Protein AF-A0AAW3DEX2-F1 (afdb_monomer)

Radius of gyration: 24.05 Å; Cα contacts (8 Å, |Δi|>4): 161; chains: 1; bounding box: 59×42×55 Å

Organism: NCBI:txid28110

Mean predicted aligned error: 9.64 Å

Structure (mmCIF, N/CA/C/O backbone):
data_AF-A0AAW3DEX2-F1
#
_entry.id   AF-A0AAW3DEX2-F1
#
loop_
_atom_site.group_PDB
_atom_site.id
_atom_site.type_symbol
_atom_site.label_atom_id
_atom_site.label_alt_id
_atom_site.label_comp_id
_atom_site.label_asym_id
_atom_site.label_entity_id
_atom_site.label_seq_id
_atom_site.pdbx_PDB_ins_code
_atom_site.Cartn_x
_atom_site.Cartn_y
_atom_site.Cartn_z
_atom_site.occupancy
_atom_site.B_iso_or_equiv
_atom_site.auth_seq_id
_atom_site.auth_comp_id
_atom_site.auth_asym_id
_atom_site.auth_atom_id
_atom_site.pdbx_PDB_model_num
ATOM 1 N N . MET A 1 1 ? 40.112 12.053 -25.785 1.00 56.41 1 MET A N 1
ATOM 2 C CA . MET A 1 1 ? 39.864 11.739 -24.355 1.00 56.41 1 MET A CA 1
ATOM 3 C C . MET A 1 1 ? 38.440 11.212 -24.198 1.00 56.41 1 MET A C 1
ATOM 5 O O . MET A 1 1 ? 37.547 11.815 -24.773 1.00 56.41 1 MET A O 1
ATOM 9 N N . SER A 1 2 ? 38.219 10.100 -23.482 1.00 78.56 2 SER A N 1
ATOM 10 C CA . SER A 1 2 ? 36.870 9.519 -23.310 1.00 78.56 2 SER A CA 1
ATOM 11 C C . SER A 1 2 ? 35.980 10.421 -22.444 1.00 78.56 2 SER A C 1
ATOM 13 O O . SER A 1 2 ? 36.430 10.894 -21.400 1.00 78.56 2 SER A O 1
ATOM 15 N N . ILE A 1 3 ? 34.725 10.642 -22.852 1.00 76.81 3 ILE A N 1
ATOM 16 C CA . ILE A 1 3 ? 33.728 11.450 -22.118 1.00 76.81 3 ILE A CA 1
ATOM 17 C C . ILE A 1 3 ? 33.498 10.899 -20.701 1.00 76.81 3 ILE A C 1
ATOM 19 O O . ILE A 1 3 ? 33.270 11.652 -19.759 1.00 76.81 3 ILE A O 1
ATOM 23 N N . GLU A 1 4 ? 33.678 9.593 -20.517 1.00 79.75 4 GLU A N 1
ATOM 24 C CA . GLU A 1 4 ? 33.614 8.931 -19.213 1.00 79.75 4 GLU A CA 1
ATOM 25 C C . GLU A 1 4 ? 34.653 9.457 -18.218 1.00 79.75 4 GLU A C 1
ATOM 27 O O . GLU A 1 4 ? 34.410 9.428 -17.016 1.00 79.75 4 GLU A O 1
ATOM 32 N N . LYS A 1 5 ? 35.795 9.979 -18.690 1.00 84.12 5 LYS A N 1
ATOM 33 C CA . LYS A 1 5 ? 36.787 10.623 -17.816 1.00 84.12 5 LYS A CA 1
ATOM 34 C C . LYS A 1 5 ? 36.282 11.965 -17.280 1.00 84.12 5 LYS A C 1
ATOM 36 O O . LYS A 1 5 ? 36.578 12.294 -16.139 1.00 84.12 5 LYS A O 1
ATOM 41 N N . PHE A 1 6 ? 35.492 12.701 -18.063 1.00 83.88 6 PHE A N 1
ATOM 42 C CA . PHE A 1 6 ? 34.910 13.981 -17.645 1.00 83.88 6 PHE A CA 1
ATOM 43 C C . PHE A 1 6 ? 33.775 13.801 -16.633 1.00 83.88 6 PHE A C 1
ATOM 45 O O . PHE A 1 6 ? 33.621 14.617 -15.735 1.00 83.88 6 PHE A O 1
ATOM 52 N N . LEU A 1 7 ? 33.015 12.707 -16.715 1.00 89.44 7 LEU A N 1
ATOM 53 C CA . LEU A 1 7 ? 31.931 12.425 -15.765 1.00 89.44 7 LEU A CA 1
ATOM 54 C C . LEU A 1 7 ? 32.418 11.978 -14.373 1.00 89.44 7 LEU A C 1
ATOM 56 O O . LEU A 1 7 ? 31.597 11.813 -13.477 1.00 89.44 7 LEU A O 1
ATOM 60 N N . LYS A 1 8 ? 33.731 11.792 -14.174 1.00 90.81 8 LYS A N 1
ATOM 61 C CA . LYS A 1 8 ? 34.333 11.466 -12.868 1.00 90.81 8 LYS A CA 1
ATOM 62 C C . LYS A 1 8 ? 34.590 12.686 -11.987 1.00 90.81 8 LYS A C 1
ATOM 64 O O . LYS A 1 8 ? 34.980 12.509 -10.837 1.00 90.81 8 LYS A O 1
ATOM 69 N N . THR A 1 9 ? 34.389 13.898 -12.499 1.00 92.31 9 THR A N 1
ATOM 70 C CA . THR A 1 9 ? 34.523 15.130 -11.717 1.00 92.31 9 THR A CA 1
ATOM 71 C C . THR A 1 9 ? 33.227 15.941 -11.744 1.00 92.31 9 THR A C 1
ATOM 73 O O . THR A 1 9 ? 32.506 15.915 -12.747 1.00 92.31 9 THR A O 1
ATOM 76 N N . PRO A 1 10 ? 32.920 16.691 -10.669 1.00 89.44 10 PRO A N 1
ATOM 77 C CA . PRO A 1 10 ? 31.728 17.536 -10.608 1.00 89.44 10 PRO A CA 1
ATOM 78 C C . PRO A 1 10 ? 31.723 18.604 -11.712 1.00 89.44 10 PRO A C 1
ATOM 80 O O . PRO A 1 10 ? 30.725 18.774 -12.413 1.00 89.44 10 PRO A O 1
ATOM 83 N N . GLU A 1 11 ? 32.860 19.265 -11.939 1.00 90.88 11 GLU A N 1
ATOM 84 C CA . GLU A 1 11 ? 33.011 20.272 -12.996 1.00 90.88 11 GLU A CA 1
ATOM 85 C C . GLU A 1 11 ? 32.872 19.681 -14.401 1.00 90.88 11 GLU A C 1
ATOM 87 O O . GLU A 1 11 ? 32.256 20.284 -15.281 1.00 90.88 11 GLU A O 1
ATOM 92 N N . GLY A 1 12 ? 33.431 18.490 -14.628 1.00 91.19 12 GLY A N 1
ATOM 93 C CA . GLY A 1 12 ? 33.327 17.817 -15.915 1.00 91.19 12 GLY A CA 1
ATOM 94 C C . GLY A 1 12 ? 31.890 17.389 -16.215 1.00 91.19 12 GLY A C 1
ATOM 95 O O . GLY A 1 12 ? 31.421 17.580 -17.336 1.00 91.19 12 GLY A O 1
ATOM 96 N N . ALA A 1 13 ? 31.151 16.908 -15.211 1.00 90.75 13 ALA A N 1
ATOM 97 C CA . ALA A 1 13 ? 29.732 16.588 -15.349 1.00 90.75 13 ALA A CA 1
ATOM 98 C C . ALA A 1 13 ? 28.872 17.825 -15.682 1.00 90.75 13 ALA A C 1
ATOM 100 O O . ALA A 1 13 ? 27.987 17.732 -16.537 1.00 90.75 13 ALA A O 1
ATOM 101 N N . LEU A 1 14 ? 29.151 18.987 -15.076 1.00 91.12 14 LEU A N 1
ATOM 102 C CA . LEU A 1 14 ? 28.462 20.249 -15.389 1.00 91.12 14 LEU A CA 1
ATOM 103 C C . LEU A 1 14 ? 28.747 20.726 -16.818 1.00 91.12 14 LEU A C 1
ATOM 105 O O . LEU A 1 14 ? 27.810 21.029 -17.553 1.00 91.12 14 LEU A O 1
ATOM 109 N N . LYS A 1 15 ? 30.014 20.700 -17.248 1.00 92.31 15 LYS A N 1
ATOM 110 C CA . LYS A 1 15 ? 30.411 21.087 -18.614 1.00 92.31 15 LYS A CA 1
ATOM 111 C C . LYS A 1 15 ? 29.781 20.190 -19.679 1.00 92.31 15 LYS A C 1
ATOM 113 O O . LYS A 1 15 ? 29.322 20.664 -20.717 1.00 92.31 15 LYS A O 1
ATOM 118 N N . VAL A 1 16 ? 29.726 18.879 -19.430 1.00 92.06 16 VAL A N 1
ATOM 119 C CA . VAL A 1 16 ? 29.048 17.941 -20.339 1.00 92.06 16 VAL A CA 1
ATOM 120 C C . VAL A 1 16 ? 27.545 18.229 -20.379 1.00 92.06 16 VAL A C 1
ATOM 122 O O . VAL A 1 16 ? 26.948 18.182 -21.454 1.00 92.06 16 VAL A O 1
ATOM 125 N N . ARG A 1 17 ? 26.930 18.575 -19.242 1.00 93.19 17 ARG A N 1
ATOM 126 C CA . ARG A 1 17 ? 25.505 18.913 -19.183 1.00 93.19 17 ARG A CA 1
ATOM 127 C C . ARG A 1 17 ? 25.168 20.184 -19.959 1.00 93.19 17 ARG A C 1
ATOM 129 O O . ARG A 1 17 ? 24.231 20.156 -20.749 1.00 93.19 17 ARG A O 1
ATOM 136 N N . GLU A 1 18 ? 25.943 21.242 -19.773 1.00 91.12 18 GLU A N 1
ATOM 137 C CA . GLU A 1 18 ? 25.804 22.501 -20.509 1.00 91.12 18 GLU A CA 1
ATOM 138 C C . GLU A 1 18 ? 25.917 22.274 -22.023 1.00 91.12 18 GLU A C 1
ATOM 140 O O . GLU A 1 18 ? 25.069 22.716 -22.798 1.00 91.12 18 GLU A O 1
ATOM 145 N N . LYS A 1 19 ? 26.900 21.471 -22.449 1.00 91.25 19 LYS A N 1
ATOM 146 C CA . LYS A 1 19 ? 27.055 21.090 -23.857 1.00 91.25 19 LYS A CA 1
ATOM 147 C C . LYS A 1 19 ? 25.832 20.347 -24.402 1.00 91.25 19 LYS A C 1
ATOM 149 O O . LYS A 1 19 ? 25.415 20.621 -25.522 1.00 91.25 19 LYS A O 1
ATOM 154 N N . LEU A 1 20 ? 25.258 19.417 -23.635 1.00 90.06 20 LEU A N 1
ATOM 155 C CA . LEU A 1 20 ? 24.044 18.687 -24.024 1.00 90.06 20 LEU A CA 1
ATOM 156 C C . LEU A 1 20 ? 22.815 19.600 -24.120 1.00 90.06 20 LEU A C 1
ATOM 158 O O . LEU A 1 20 ? 21.934 19.355 -24.946 1.00 90.06 20 LEU A O 1
ATOM 162 N N . ASP A 1 21 ? 22.734 20.624 -23.274 1.00 89.00 21 ASP A N 1
ATOM 163 C CA . ASP A 1 21 ? 21.625 21.578 -23.281 1.00 89.00 21 ASP A CA 1
ATOM 164 C C . ASP A 1 21 ? 21.691 22.504 -24.503 1.00 89.00 21 ASP A C 1
ATOM 166 O O . ASP A 1 21 ? 20.658 22.737 -25.136 1.00 89.00 21 ASP A O 1
ATOM 170 N N . ASN A 1 22 ? 22.902 22.866 -24.933 1.00 91.94 22 ASN A N 1
ATOM 171 C CA . ASN A 1 22 ? 23.162 23.700 -26.111 1.00 91.94 22 ASN A CA 1
ATOM 172 C C . ASN A 1 22 ? 23.179 22.937 -27.457 1.00 91.94 22 ASN A C 1
ATOM 174 O O . ASN A 1 22 ? 23.410 23.545 -28.498 1.00 91.94 22 ASN A O 1
ATOM 178 N N . MET A 1 23 ? 22.937 21.619 -27.476 1.00 91.06 23 MET A N 1
ATOM 179 C CA . MET A 1 23 ? 22.859 20.837 -28.723 1.00 91.06 23 MET A CA 1
ATOM 180 C C . MET A 1 23 ? 21.582 21.115 -29.534 1.00 91.06 23 MET A C 1
ATOM 182 O O . MET A 1 23 ? 20.521 21.412 -28.970 1.00 91.06 23 MET A O 1
ATOM 186 N N . SER A 1 24 ? 21.682 20.934 -30.856 1.00 92.38 24 SER A N 1
ATOM 187 C CA . SER A 1 24 ? 20.561 21.020 -31.799 1.00 92.38 24 SER A CA 1
ATOM 188 C C . SER A 1 24 ? 19.491 19.950 -31.522 1.00 92.38 24 SER A C 1
ATOM 190 O O . SER A 1 24 ? 19.752 18.933 -30.872 1.00 92.38 24 SER A O 1
ATOM 192 N N . ALA A 1 25 ? 18.267 20.161 -32.016 1.00 87.62 25 ALA A N 1
ATOM 193 C CA . ALA A 1 25 ? 17.186 19.179 -31.883 1.00 87.62 25 ALA A CA 1
ATOM 194 C C . ALA A 1 25 ? 17.509 17.855 -32.603 1.00 87.62 25 ALA A C 1
ATOM 196 O O . ALA A 1 25 ? 17.210 16.779 -32.088 1.00 87.62 25 ALA A O 1
ATOM 197 N N . GLU A 1 26 ? 18.184 17.937 -33.750 1.00 86.94 26 GLU A N 1
ATOM 198 C CA . GLU A 1 26 ? 18.620 16.790 -34.552 1.00 86.94 26 GLU A CA 1
ATOM 199 C C . GLU A 1 26 ? 19.652 15.937 -33.805 1.00 86.94 26 GLU A C 1
ATOM 201 O O . GLU A 1 26 ? 19.581 14.709 -33.809 1.00 86.94 26 GLU A O 1
ATOM 206 N N . ASP A 1 27 ? 20.584 16.574 -33.094 1.00 87.00 27 ASP A N 1
ATOM 207 C CA . ASP A 1 27 ? 21.568 15.871 -32.270 1.00 87.00 27 ASP A CA 1
ATOM 208 C C . ASP A 1 27 ? 20.941 15.246 -31.025 1.00 87.00 27 ASP A C 1
ATOM 210 O O . ASP A 1 27 ? 21.336 14.153 -30.614 1.00 87.00 27 ASP A O 1
ATOM 214 N N . LYS A 1 28 ? 19.929 15.906 -30.452 1.00 88.06 28 LYS A N 1
ATOM 215 C CA . LYS A 1 28 ? 19.162 15.399 -29.307 1.00 88.06 28 LYS A CA 1
ATOM 216 C C . LYS A 1 28 ? 18.308 14.175 -29.656 1.00 88.06 28 LYS A C 1
ATOM 218 O O . LYS A 1 28 ? 18.059 13.354 -28.778 1.00 88.06 28 LYS A O 1
ATOM 2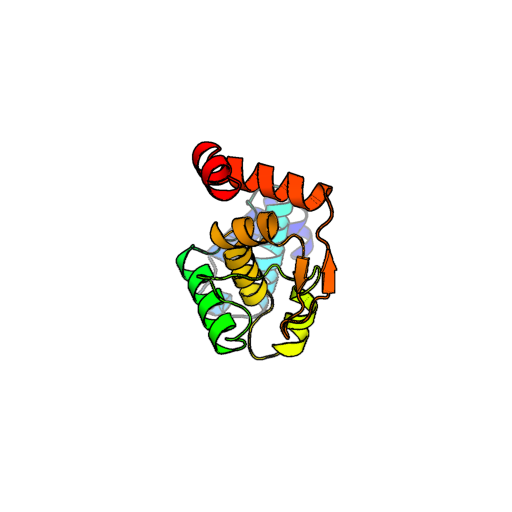23 N N . ALA A 1 29 ? 17.896 14.024 -30.916 1.00 87.25 29 ALA A N 1
ATOM 224 C CA . ALA A 1 29 ? 17.133 12.868 -31.390 1.00 87.25 29 ALA A CA 1
ATOM 225 C C . ALA A 1 29 ? 17.991 11.600 -31.590 1.00 87.25 29 ALA A C 1
ATOM 227 O O . ALA A 1 29 ? 17.452 10.502 -31.725 1.00 87.25 29 ALA A O 1
ATOM 228 N N . LYS A 1 30 ? 19.327 11.718 -31.602 1.00 89.50 30 LYS A N 1
ATOM 229 C CA . LYS A 1 30 ? 20.227 10.572 -31.798 1.00 89.50 30 LYS A CA 1
ATOM 230 C C . LYS A 1 30 ? 20.252 9.680 -30.543 1.00 89.50 30 LYS A C 1
ATOM 232 O O . LYS A 1 30 ? 20.422 10.201 -29.441 1.00 89.50 30 LYS A O 1
ATOM 237 N N . PRO A 1 31 ? 20.257 8.336 -30.666 1.00 83.00 31 PRO A N 1
ATOM 238 C CA . PRO A 1 31 ? 20.370 7.423 -29.514 1.00 83.00 31 PRO A CA 1
ATOM 239 C C . PRO A 1 31 ? 21.613 7.671 -28.639 1.00 83.00 31 PRO A C 1
ATOM 241 O O . PRO A 1 31 ? 21.612 7.451 -27.427 1.00 83.00 31 PRO A O 1
ATOM 244 N N . SER A 1 32 ? 22.686 8.188 -29.250 1.00 86.19 32 SER A N 1
ATOM 245 C CA . SER A 1 32 ? 23.908 8.582 -28.543 1.00 86.19 32 SER A CA 1
ATOM 246 C C . SER A 1 32 ? 23.677 9.709 -27.525 1.00 86.19 32 SER A C 1
ATOM 248 O O . SER A 1 32 ? 24.372 9.748 -26.507 1.00 86.19 32 SER A O 1
ATOM 250 N N . TYR A 1 33 ? 22.725 10.616 -27.774 1.00 90.00 33 TYR A N 1
ATOM 251 C CA . TYR A 1 33 ? 22.370 11.689 -26.846 1.00 90.00 33 TYR A CA 1
ATOM 252 C C . TYR A 1 33 ? 21.700 11.135 -25.590 1.00 90.00 33 TYR A C 1
ATOM 254 O O . TYR A 1 33 ? 22.065 11.522 -24.482 1.00 90.00 33 TYR A O 1
ATOM 262 N N . GLU A 1 34 ? 20.766 10.193 -25.737 1.00 87.19 34 GLU A N 1
ATOM 263 C CA . GLU A 1 34 ? 20.021 9.628 -24.609 1.00 87.19 34 GLU A CA 1
ATOM 264 C C . GLU A 1 34 ? 20.941 8.896 -23.625 1.00 87.19 34 GLU A C 1
ATOM 266 O O . GLU A 1 34 ? 20.887 9.136 -22.411 1.00 87.19 34 GLU A O 1
ATOM 271 N N . LYS A 1 35 ? 21.860 8.073 -24.148 1.00 89.94 35 LYS A N 1
ATOM 272 C CA . LYS A 1 35 ? 22.873 7.387 -23.335 1.00 89.94 35 LYS A CA 1
ATOM 273 C C . LYS A 1 35 ? 23.751 8.391 -22.584 1.00 89.94 35 LYS A C 1
ATOM 275 O O . LYS A 1 35 ? 23.920 8.276 -21.368 1.00 89.94 35 LYS A O 1
ATOM 280 N N . LEU A 1 36 ? 24.264 9.404 -23.284 1.00 90.12 36 LEU A N 1
ATOM 281 C CA . LEU A 1 36 ? 25.153 10.410 -22.702 1.00 90.12 36 LEU A CA 1
ATOM 282 C C . LEU A 1 36 ? 24.437 11.303 -21.672 1.00 90.12 36 LEU A C 1
ATOM 284 O O . LEU A 1 36 ? 24.972 11.564 -20.593 1.00 90.12 36 LEU A O 1
ATOM 288 N N . SER A 1 37 ? 23.201 11.711 -21.954 1.00 90.94 37 SER A N 1
ATOM 289 C CA . SER A 1 37 ? 22.337 12.463 -21.037 1.00 90.94 37 SER A CA 1
ATOM 290 C C . SER A 1 37 ? 22.051 11.672 -19.762 1.00 90.94 37 SER A C 1
ATOM 292 O O . SER A 1 37 ? 22.173 12.207 -18.659 1.00 90.94 37 SER A O 1
ATOM 294 N N . THR A 1 38 ? 21.750 10.378 -19.885 1.00 90.56 38 THR A N 1
ATOM 295 C CA . THR A 1 38 ? 21.492 9.498 -18.738 1.00 90.56 38 THR A CA 1
ATOM 296 C C . THR A 1 38 ? 22.726 9.339 -17.849 1.00 90.56 38 THR A C 1
ATOM 298 O O . THR A 1 38 ? 22.630 9.514 -16.632 1.00 90.56 38 THR A O 1
ATOM 301 N N . MET A 1 39 ? 23.897 9.082 -18.443 1.00 91.94 39 MET A N 1
ATOM 302 C CA . MET A 1 39 ? 25.169 8.979 -17.711 1.00 91.94 39 MET A CA 1
ATOM 303 C C . MET A 1 39 ? 25.537 10.289 -17.004 1.00 91.94 39 MET A C 1
ATOM 305 O O . MET A 1 39 ? 25.937 10.271 -15.841 1.00 91.94 39 MET A O 1
ATOM 309 N N . THR A 1 40 ? 25.335 11.426 -17.672 1.00 91.44 40 THR A N 1
ATOM 310 C CA . THR A 1 40 ? 25.599 12.756 -17.104 1.00 91.44 40 THR A CA 1
ATOM 311 C C . THR A 1 40 ? 24.655 13.065 -15.941 1.00 91.44 40 THR A C 1
ATOM 313 O O . THR A 1 40 ? 25.092 13.520 -14.888 1.00 91.44 40 THR A O 1
ATOM 316 N N . ASN A 1 41 ? 23.362 12.756 -16.078 1.00 90.44 41 ASN A N 1
ATOM 317 C CA . ASN A 1 41 ? 22.384 12.943 -15.004 1.00 90.44 41 ASN A CA 1
ATOM 318 C C . ASN A 1 41 ? 22.692 12.083 -13.782 1.00 90.44 41 ASN A C 1
ATOM 320 O O . ASN A 1 41 ? 22.517 12.552 -12.660 1.00 90.44 41 ASN A O 1
ATOM 324 N N . LYS A 1 42 ? 23.160 10.849 -13.997 1.00 91.62 42 LYS A N 1
ATOM 325 C CA . LYS A 1 42 ? 23.616 9.971 -12.920 1.00 91.62 42 LYS A CA 1
ATOM 326 C C . LYS A 1 42 ? 24.812 10.585 -12.184 1.00 91.62 42 LYS A C 1
ATOM 328 O O . LYS A 1 42 ? 24.724 10.759 -10.976 1.00 91.62 42 LYS A O 1
ATOM 333 N N . ALA A 1 43 ? 25.852 11.006 -12.906 1.00 92.25 43 ALA A N 1
ATOM 334 C CA . ALA A 1 43 ? 27.032 11.637 -12.310 1.00 92.25 43 ALA A CA 1
ATOM 335 C C . ALA A 1 43 ? 26.678 12.902 -11.505 1.00 92.25 43 ALA A C 1
ATOM 337 O O . ALA A 1 43 ? 27.116 13.062 -10.371 1.00 92.25 43 ALA A O 1
ATOM 338 N N . LEU A 1 44 ? 25.817 13.776 -12.039 1.00 90.69 44 LEU A N 1
ATOM 339 C CA . LEU A 1 44 ? 25.361 14.975 -11.323 1.00 90.69 44 LEU A CA 1
ATOM 340 C C . LEU A 1 44 ? 24.580 14.650 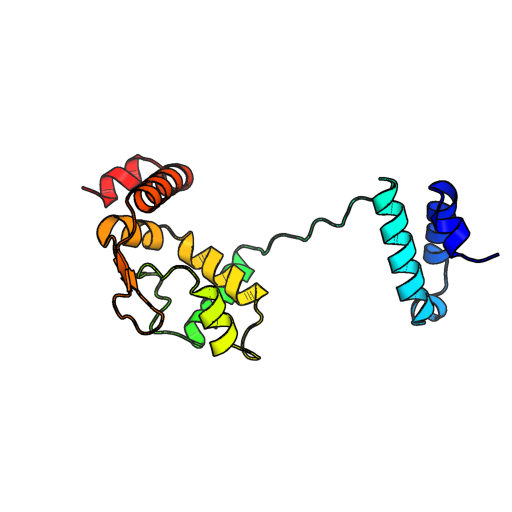-10.041 1.00 90.69 44 LEU A C 1
ATOM 342 O O . LEU A 1 44 ? 24.671 15.394 -9.067 1.00 90.69 44 LEU A O 1
ATOM 346 N N . ILE A 1 45 ? 23.805 13.562 -10.039 1.00 90.75 45 ILE A N 1
ATOM 347 C CA . ILE A 1 45 ? 23.113 13.077 -8.840 1.00 90.75 45 ILE A CA 1
ATOM 348 C C . ILE A 1 45 ? 24.116 12.547 -7.814 1.00 90.75 45 ILE A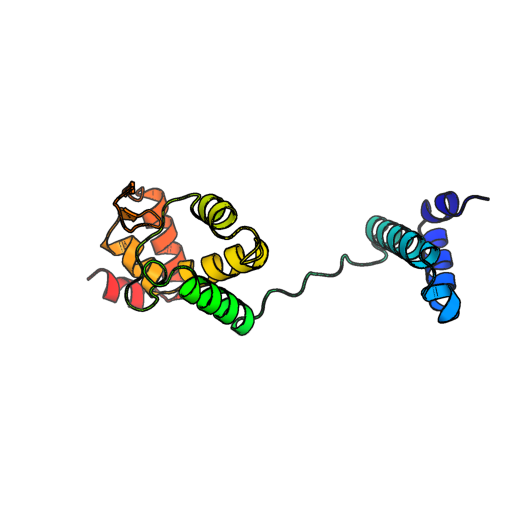 C 1
ATOM 350 O O . ILE A 1 45 ? 23.983 12.859 -6.633 1.00 90.75 45 ILE A O 1
ATOM 354 N N . ASP A 1 46 ? 25.110 11.779 -8.261 1.00 91.50 46 ASP A N 1
ATOM 355 C CA . ASP A 1 46 ? 26.137 11.194 -7.396 1.00 91.50 46 ASP A CA 1
ATOM 356 C C . ASP A 1 46 ? 27.003 12.288 -6.737 1.00 91.50 46 ASP A C 1
ATOM 358 O O . ASP A 1 46 ? 27.350 12.171 -5.565 1.00 91.50 46 ASP A O 1
ATOM 362 N N . PHE A 1 47 ? 27.256 13.402 -7.436 1.00 91.69 47 PHE A N 1
ATOM 363 C CA . PHE A 1 47 ? 27.926 14.588 -6.881 1.00 91.69 47 PHE A CA 1
ATOM 364 C C . PHE A 1 47 ? 27.012 15.524 -6.071 1.00 91.69 47 PHE A C 1
ATOM 366 O O . PHE A 1 47 ? 27.469 16.565 -5.607 1.00 91.69 47 PHE A O 1
ATOM 373 N N . GLY A 1 48 ? 25.715 15.226 -5.932 1.00 87.06 48 GLY A N 1
ATOM 374 C CA . GLY A 1 48 ? 24.764 16.102 -5.233 1.00 87.06 48 GLY A CA 1
ATOM 375 C C . GLY A 1 48 ? 24.446 17.419 -5.958 1.00 87.06 48 GLY A C 1
ATOM 376 O O . GLY A 1 48 ? 23.715 18.251 -5.429 1.00 87.06 48 GLY A O 1
ATOM 377 N N . LEU A 1 49 ? 24.932 17.594 -7.189 1.00 87.31 49 LEU A N 1
ATOM 378 C CA . LEU A 1 49 ? 24.701 18.769 -8.039 1.00 87.31 49 LEU A CA 1
ATOM 379 C C . LEU A 1 49 ? 23.311 18.763 -8.687 1.00 87.31 49 LEU A C 1
ATOM 381 O O . LEU A 1 49 ? 22.843 19.777 -9.204 1.00 87.31 49 LEU A O 1
ATOM 385 N N . ARG A 1 50 ? 22.633 17.611 -8.680 1.00 83.00 50 ARG A N 1
ATOM 386 C CA . ARG A 1 50 ? 21.254 17.470 -9.142 1.00 83.00 50 ARG A CA 1
ATOM 387 C C . ARG A 1 50 ? 20.479 16.546 -8.217 1.00 83.00 50 ARG A C 1
ATOM 389 O O . ARG A 1 50 ? 20.921 15.454 -7.886 1.00 83.00 50 ARG A O 1
ATOM 396 N N . SER A 1 51 ? 19.270 16.944 -7.839 1.00 75.81 51 SER A N 1
ATOM 397 C CA . SER A 1 51 ? 18.390 16.055 -7.081 1.00 75.81 51 SER A CA 1
ATOM 398 C C . SER A 1 51 ? 17.871 14.921 -7.969 1.00 75.81 51 SER A C 1
ATOM 400 O O . SER A 1 51 ? 17.513 15.139 -9.134 1.00 75.81 51 SER A O 1
ATOM 402 N N . LYS A 1 52 ? 17.757 13.708 -7.409 1.00 72.50 52 LYS A N 1
ATOM 403 C CA . LYS A 1 52 ? 16.953 12.644 -8.026 1.00 72.50 52 LYS A CA 1
ATOM 404 C C . LYS A 1 52 ? 15.552 13.209 -8.249 1.00 72.50 52 LYS A C 1
ATOM 406 O O . LYS A 1 52 ? 14.932 13.685 -7.299 1.00 72.50 52 LYS A O 1
ATOM 411 N N . ARG A 1 53 ? 15.035 13.156 -9.484 1.00 68.88 53 ARG A N 1
ATOM 412 C CA . ARG A 1 53 ? 13.637 13.532 -9.751 1.00 68.88 53 ARG A CA 1
ATOM 413 C C . ARG A 1 53 ? 12.751 12.735 -8.796 1.00 68.88 53 ARG A C 1
ATOM 415 O O . ARG A 1 53 ? 12.660 11.512 -8.915 1.00 68.88 53 ARG A O 1
ATOM 422 N N . LYS A 1 54 ? 12.116 13.417 -7.840 1.00 61.97 54 LYS A N 1
ATOM 423 C CA . LYS A 1 54 ? 11.115 12.793 -6.976 1.00 61.97 54 LYS A CA 1
ATOM 424 C C . LYS A 1 54 ? 10.008 12.296 -7.898 1.00 61.97 54 LYS A C 1
ATOM 426 O O . LYS A 1 54 ? 9.429 13.084 -8.645 1.00 61.97 54 LYS A O 1
ATOM 431 N N . ARG A 1 55 ? 9.750 10.985 -7.905 1.00 66.00 55 ARG A N 1
ATOM 432 C CA . ARG A 1 55 ? 8.611 10.448 -8.657 1.00 66.00 55 ARG A CA 1
ATOM 433 C C . ARG A 1 55 ? 7.358 11.109 -8.098 1.00 66.00 55 ARG A C 1
ATOM 435 O O . ARG A 1 55 ? 7.139 11.063 -6.887 1.00 66.00 55 ARG A O 1
ATOM 442 N N . LYS A 1 56 ? 6.572 11.754 -8.964 1.00 75.00 56 LYS A N 1
ATOM 443 C CA . LYS A 1 56 ? 5.302 12.351 -8.551 1.00 75.00 56 LYS A CA 1
ATOM 444 C C . LYS A 1 56 ? 4.448 11.227 -7.951 1.00 75.00 56 LYS A C 1
ATOM 446 O O . LYS A 1 56 ? 4.305 10.190 -8.607 1.00 75.00 56 LYS A O 1
ATOM 451 N N . PRO A 1 57 ? 3.931 11.379 -6.720 1.00 73.00 57 PRO A N 1
ATOM 452 C CA . PRO A 1 57 ? 3.037 10.379 -6.161 1.00 73.00 57 PRO A CA 1
ATOM 453 C C . PRO A 1 57 ? 1.817 10.232 -7.075 1.00 73.00 57 PRO A C 1
ATOM 455 O O . PRO A 1 57 ? 1.387 11.201 -7.707 1.00 73.00 57 PRO A O 1
ATOM 458 N N . PHE A 1 58 ? 1.265 9.020 -7.157 1.00 81.50 58 PHE A N 1
ATOM 459 C CA . PHE A 1 58 ? -0.022 8.819 -7.819 1.00 81.50 58 PHE A CA 1
ATOM 460 C C . PHE A 1 58 ? -1.059 9.729 -7.162 1.00 81.50 58 PHE A C 1
ATOM 462 O O . PHE A 1 58 ? -1.176 9.734 -5.931 1.00 81.50 58 PHE A O 1
ATOM 469 N N . SER A 1 59 ? -1.776 10.503 -7.980 1.00 89.50 59 SER A N 1
ATOM 470 C CA . SER A 1 59 ? -2.879 11.318 -7.484 1.00 89.50 59 SER A CA 1
ATOM 471 C C . SER A 1 59 ? -4.003 10.417 -6.976 1.00 89.50 59 SER A C 1
ATOM 473 O O . SER A 1 59 ? -4.035 9.216 -7.264 1.00 89.50 59 SER A O 1
ATOM 475 N N . LYS A 1 60 ? -4.902 10.989 -6.178 1.00 90.69 60 LYS A N 1
ATOM 476 C CA . LYS A 1 60 ? -6.034 10.265 -5.598 1.00 90.69 60 LYS A CA 1
ATOM 477 C C . LYS A 1 60 ? -6.902 9.645 -6.698 1.00 90.69 60 LYS A C 1
ATOM 479 O O . LYS A 1 60 ? -7.210 8.461 -6.632 1.00 90.69 60 LYS A O 1
ATOM 484 N N . GLU A 1 61 ? -7.178 10.430 -7.732 1.00 92.06 61 GLU A N 1
ATOM 485 C CA . GLU A 1 61 ? -8.008 10.083 -8.887 1.00 92.06 61 GLU A CA 1
ATOM 486 C C . GLU A 1 61 ? -7.403 8.888 -9.625 1.00 92.06 61 GLU A C 1
ATOM 488 O O . GLU A 1 61 ? -8.056 7.869 -9.804 1.00 92.06 61 GLU A O 1
ATOM 493 N N . LYS A 1 62 ? -6.093 8.922 -9.900 1.00 91.62 62 LYS A N 1
ATOM 494 C CA . LYS A 1 62 ? -5.406 7.800 -10.556 1.00 91.62 62 LYS A CA 1
ATOM 495 C C . LYS A 1 62 ? -5.437 6.510 -9.745 1.00 91.62 62 LYS A C 1
ATOM 497 O O . LYS A 1 62 ? -5.397 5.425 -10.315 1.00 91.62 62 LYS A O 1
ATOM 502 N N . LYS A 1 63 ? -5.439 6.596 -8.412 1.00 92.44 63 LYS A N 1
ATOM 503 C CA . LYS A 1 63 ? -5.562 5.405 -7.560 1.00 92.44 63 LYS A CA 1
ATOM 504 C C . LYS A 1 63 ? -6.979 4.836 -7.586 1.00 92.44 63 LYS A C 1
ATOM 506 O O . LYS A 1 63 ? -7.115 3.618 -7.546 1.00 92.44 63 LYS A O 1
ATOM 511 N N . GLN A 1 64 ? -7.988 5.703 -7.662 1.00 93.62 64 GLN A N 1
ATOM 512 C CA . GLN A 1 64 ? -9.382 5.304 -7.849 1.00 93.62 64 GLN A CA 1
ATOM 513 C C . GLN A 1 64 ? -9.568 4.627 -9.206 1.00 93.62 64 GLN A C 1
ATOM 515 O O . GLN A 1 64 ? -10.033 3.498 -9.227 1.00 93.62 64 GLN A O 1
ATOM 520 N N . GLU A 1 65 ? -9.053 5.216 -10.288 1.00 94.62 65 GLU A N 1
ATOM 521 C CA . GLU A 1 65 ? -9.054 4.605 -11.627 1.00 94.62 65 GLU A CA 1
ATOM 522 C C . GLU A 1 65 ? -8.393 3.215 -11.627 1.00 94.62 65 GLU A C 1
ATOM 524 O O . GLU A 1 65 ? -8.903 2.271 -12.223 1.00 94.62 65 GLU A O 1
ATOM 529 N N . CYS A 1 66 ? -7.259 3.059 -10.929 1.00 94.81 66 CYS A N 1
ATOM 530 C CA . CYS A 1 66 ? -6.616 1.748 -10.796 1.00 94.81 66 CYS A CA 1
ATOM 531 C C . CYS A 1 66 ? -7.512 0.743 -10.055 1.00 94.81 66 CYS A C 1
ATOM 533 O O . CYS A 1 66 ? -7.482 -0.441 -10.381 1.00 94.81 66 CYS A O 1
ATOM 535 N N . LEU A 1 67 ? -8.263 1.182 -9.037 1.00 94.94 67 LEU A N 1
ATOM 536 C CA . LEU A 1 67 ? -9.198 0.308 -8.330 1.00 94.94 67 LEU A CA 1
ATOM 537 C C . LEU A 1 67 ? -10.402 -0.052 -9.204 1.00 94.94 67 LEU A C 1
ATOM 539 O O . LEU A 1 67 ? -10.779 -1.215 -9.219 1.00 94.94 67 LEU A O 1
ATOM 543 N N . GLU A 1 68 ? -10.976 0.903 -9.928 1.00 94.69 68 GLU A N 1
ATOM 544 C CA . GLU A 1 68 ? -12.113 0.672 -10.828 1.00 94.69 68 GLU A CA 1
ATOM 545 C C . GLU A 1 68 ? -11.764 -0.352 -11.910 1.00 94.69 68 GLU A C 1
ATOM 547 O O . GLU A 1 68 ? -12.502 -1.307 -12.136 1.00 94.69 68 GLU A O 1
ATOM 552 N N . GLU A 1 69 ? -10.585 -0.229 -12.517 1.00 94.81 69 GLU A N 1
ATOM 553 C CA . GLU A 1 69 ? -10.080 -1.222 -13.467 1.00 94.81 69 GLU A CA 1
ATOM 554 C C . GLU A 1 69 ? -9.881 -2.597 -12.798 1.00 94.81 69 GLU A C 1
ATOM 556 O O . GLU A 1 69 ? -10.208 -3.631 -13.378 1.00 94.81 69 GLU A O 1
ATOM 561 N N . LEU A 1 70 ? -9.408 -2.636 -11.544 1.00 94.12 70 LEU A N 1
ATOM 562 C CA . LEU A 1 70 ? -9.256 -3.891 -10.798 1.00 94.12 70 LEU A CA 1
ATOM 563 C C . LEU A 1 70 ? -10.620 -4.531 -10.482 1.00 94.12 70 LEU A C 1
ATOM 565 O O . LEU A 1 70 ? -10.750 -5.752 -10.534 1.00 94.12 70 LEU A O 1
ATOM 569 N N . GLN A 1 71 ? -11.637 -3.715 -10.199 1.00 93.75 71 GLN A N 1
ATOM 570 C CA . GLN A 1 71 ? -13.021 -4.144 -9.996 1.00 93.75 71 GLN A CA 1
ATOM 571 C C . GLN A 1 71 ? -13.649 -4.675 -11.285 1.00 93.75 71 GLN A C 1
ATOM 573 O O . GLN A 1 71 ? -14.377 -5.656 -11.235 1.00 93.75 71 GLN A O 1
ATOM 578 N N . GLN A 1 72 ? -13.349 -4.091 -12.444 1.00 92.94 72 GLN A N 1
ATOM 579 C CA . GLN A 1 72 ? -13.820 -4.625 -13.727 1.00 92.94 72 GLN A CA 1
ATOM 580 C C . GLN A 1 72 ? -13.237 -6.014 -14.012 1.00 92.94 72 GLN A C 1
ATOM 582 O O . GLN A 1 72 ? -13.930 -6.885 -14.532 1.00 92.94 72 GLN A O 1
ATOM 587 N N . LEU A 1 73 ? -11.972 -6.233 -13.647 1.00 92.31 73 LEU A N 1
ATOM 588 C CA . LEU A 1 73 ? -11.291 -7.511 -13.851 1.00 92.31 73 LEU A CA 1
ATOM 589 C C . LEU A 1 73 ? -11.703 -8.574 -12.820 1.00 92.31 73 LEU A C 1
ATOM 591 O O . LEU A 1 73 ? -11.746 -9.757 -13.153 1.00 92.31 73 LEU A O 1
ATOM 595 N N . ILE A 1 74 ? -11.977 -8.172 -11.572 1.00 89.56 74 ILE A N 1
ATOM 596 C CA . ILE A 1 74 ? -12.329 -9.065 -10.455 1.00 89.56 74 ILE A CA 1
ATOM 597 C C . ILE A 1 74 ? -13.455 -8.429 -9.606 1.00 89.56 74 ILE A C 1
ATOM 599 O O . ILE A 1 74 ? -13.222 -7.983 -8.474 1.00 89.56 74 ILE A O 1
ATOM 603 N N . PRO A 1 75 ? -14.701 -8.392 -10.115 1.00 84.19 75 PRO A N 1
ATOM 604 C CA . PRO A 1 75 ? -15.794 -7.631 -9.495 1.00 84.19 75 PRO A CA 1
ATOM 605 C C . PRO A 1 75 ? -16.218 -8.178 -8.134 1.00 84.19 75 PRO A C 1
ATOM 607 O O . PRO A 1 75 ? -16.550 -7.422 -7.224 1.00 84.19 75 PRO A O 1
ATOM 610 N N . ASN A 1 76 ? -16.137 -9.495 -7.956 1.00 82.81 76 ASN A N 1
ATOM 611 C CA . ASN A 1 76 ? -16.650 -10.162 -6.761 1.00 82.81 76 ASN A CA 1
ATOM 612 C C . ASN A 1 76 ? -15.781 -9.938 -5.514 1.00 82.81 76 ASN A C 1
ATOM 614 O O . ASN A 1 76 ? -16.228 -10.196 -4.396 1.00 82.81 76 ASN A O 1
ATOM 618 N N . ARG A 1 77 ? -14.538 -9.466 -5.685 1.00 88.31 77 ARG A N 1
ATOM 619 C CA . ARG A 1 77 ? -13.549 -9.421 -4.599 1.00 88.31 77 ARG A CA 1
ATOM 620 C C . ARG A 1 77 ? -13.278 -8.028 -4.052 1.00 88.31 77 ARG A C 1
ATOM 622 O O . ARG A 1 77 ? -12.993 -7.882 -2.860 1.00 88.31 77 ARG A O 1
ATOM 629 N N . PHE A 1 78 ? -13.381 -7.012 -4.898 1.00 90.25 78 PHE A N 1
ATOM 630 C CA . PHE A 1 78 ? -13.059 -5.632 -4.552 1.00 90.25 78 PHE A CA 1
ATOM 631 C C . PHE A 1 78 ? -14.335 -4.807 -4.382 1.00 90.25 78 PHE A C 1
ATOM 633 O O . PHE A 1 78 ? -14.642 -3.946 -5.193 1.00 90.25 78 PHE A O 1
ATOM 640 N N . ASN A 1 79 ? -15.089 -5.045 -3.309 1.00 88.88 79 ASN A N 1
ATOM 641 C CA . ASN A 1 79 ? -16.271 -4.246 -2.971 1.00 88.88 79 ASN A CA 1
ATOM 642 C C . ASN A 1 79 ? -15.920 -3.191 -1.906 1.00 88.88 79 ASN A C 1
ATOM 644 O O . ASN A 1 79 ? -15.387 -3.537 -0.854 1.00 88.88 79 ASN A O 1
ATOM 648 N N . LEU A 1 80 ? -16.191 -1.910 -2.178 1.00 86.00 80 LEU A N 1
ATOM 649 C CA . LEU A 1 80 ? -15.922 -0.812 -1.241 1.00 86.00 80 LEU A CA 1
ATOM 650 C C . LEU A 1 80 ? -16.981 -0.668 -0.141 1.00 86.00 80 LEU A C 1
ATOM 652 O O . LEU A 1 80 ? -16.642 -0.182 0.937 1.00 86.00 80 LEU A O 1
ATOM 656 N N . ASP A 1 81 ? -18.216 -1.094 -0.400 1.00 88.69 81 ASP A N 1
ATOM 657 C CA . ASP A 1 81 ? -19.326 -1.008 0.553 1.00 88.69 81 ASP A CA 1
ATOM 658 C C . ASP A 1 81 ? -19.234 -2.109 1.609 1.00 88.69 81 ASP A C 1
ATOM 660 O O . ASP A 1 81 ? -19.490 -1.877 2.789 1.00 88.69 81 ASP A O 1
ATOM 664 N N . ASN A 1 82 ? -18.819 -3.309 1.192 1.00 89.12 82 ASN A N 1
ATOM 665 C CA . ASN A 1 82 ? -18.580 -4.435 2.090 1.00 89.12 82 ASN A CA 1
ATOM 666 C C . ASN A 1 82 ? -17.242 -5.124 1.779 1.00 89.12 82 ASN A C 1
ATOM 668 O O . ASN A 1 82 ? -17.212 -6.218 1.201 1.00 89.12 82 ASN A O 1
ATOM 672 N N . PRO A 1 83 ? -16.114 -4.476 2.112 1.00 93.06 83 PRO A N 1
ATOM 673 C CA . PRO A 1 83 ? -14.802 -5.026 1.833 1.00 93.06 83 PRO A CA 1
ATOM 674 C C . PRO A 1 83 ? -14.527 -6.240 2.712 1.00 93.06 83 PRO A C 1
ATOM 676 O O . PRO A 1 83 ? -14.732 -6.213 3.921 1.00 93.06 83 PRO A O 1
ATOM 679 N N . LYS A 1 84 ? -13.972 -7.292 2.116 1.00 93.00 84 LYS A N 1
ATOM 680 C CA . LYS A 1 84 ? -13.492 -8.464 2.851 1.00 93.00 84 LYS A CA 1
ATOM 681 C C . LYS A 1 84 ? -11.965 -8.396 3.007 1.00 93.00 84 LYS A C 1
ATOM 683 O O . LYS A 1 84 ? -11.283 -8.193 1.992 1.00 93.00 84 LYS A O 1
ATOM 688 N N . PRO A 1 85 ? -11.395 -8.598 4.213 1.00 95.12 85 PRO A N 1
ATOM 689 C CA . PRO A 1 85 ? -9.951 -8.532 4.411 1.00 95.12 85 PRO A CA 1
ATOM 690 C C . PRO A 1 85 ? -9.216 -9.565 3.556 1.00 95.12 85 PRO A C 1
ATOM 692 O O . PRO A 1 85 ? -9.595 -10.734 3.503 1.00 95.12 85 PRO A O 1
ATOM 695 N N . LEU A 1 86 ? -8.173 -9.122 2.863 1.00 95.06 86 LEU A N 1
ATOM 696 C CA . LEU A 1 86 ? -7.436 -9.947 1.911 1.00 95.06 86 LEU A CA 1
ATOM 697 C C . LEU A 1 86 ? -6.336 -10.757 2.603 1.00 95.06 86 LEU A C 1
ATOM 699 O O . LEU A 1 86 ? -5.763 -10.335 3.619 1.00 95.06 86 LEU A O 1
ATOM 703 N N . VAL A 1 87 ? -6.008 -11.905 2.016 1.00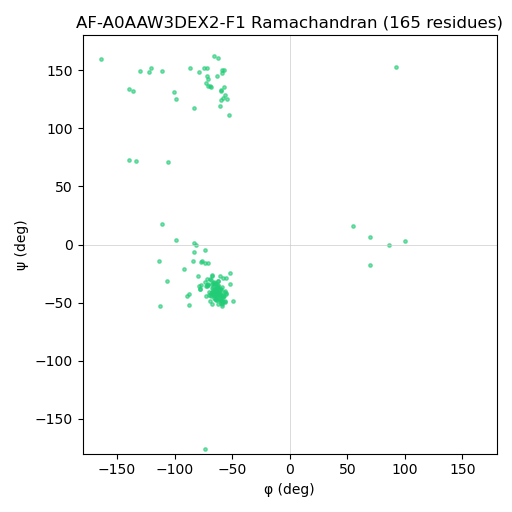 94.62 87 VAL A N 1
ATOM 704 C CA . VAL A 1 87 ? -4.829 -12.696 2.369 1.00 94.62 87 VAL A CA 1
ATOM 705 C C . VAL A 1 87 ? -3.533 -11.890 2.186 1.00 94.62 87 VAL A C 1
ATOM 707 O O . VAL A 1 87 ? -3.440 -10.963 1.376 1.00 94.62 87 VAL A O 1
ATOM 710 N N . ILE A 1 88 ? -2.521 -12.197 2.998 1.00 92.69 88 ILE A N 1
ATOM 711 C CA . ILE A 1 88 ? -1.188 -11.600 2.855 1.00 92.69 88 ILE A CA 1
ATOM 712 C C . ILE A 1 88 ? -0.543 -12.174 1.591 1.00 92.69 88 ILE A C 1
ATOM 714 O O . ILE A 1 88 ? -0.633 -13.369 1.355 1.00 92.69 88 ILE A O 1
ATOM 718 N N . GLY A 1 89 ? 0.101 -11.330 0.783 1.00 90.88 89 GLY A N 1
ATOM 719 C CA . GLY A 1 89 ? 0.723 -11.778 -0.469 1.00 90.88 89 GLY A CA 1
ATOM 720 C C . GLY A 1 89 ? -0.221 -11.813 -1.673 1.00 90.88 89 GLY A C 1
ATOM 721 O O . GLY A 1 89 ? 0.247 -12.045 -2.779 1.00 90.88 89 GLY A O 1
ATOM 722 N N . VAL A 1 90 ? -1.502 -11.449 -1.510 1.00 93.19 90 VAL A N 1
ATOM 723 C CA . VAL A 1 90 ? -2.501 -11.406 -2.602 1.00 93.19 90 VAL A CA 1
ATOM 724 C C . VAL A 1 90 ? -2.047 -10.610 -3.834 1.00 93.19 90 VAL A C 1
ATOM 726 O O . VAL A 1 90 ? -2.520 -10.826 -4.941 1.00 93.19 90 VAL A O 1
ATOM 729 N N . SER A 1 91 ? -1.115 -9.665 -3.665 1.00 93.56 91 SER A N 1
ATOM 730 C CA . SER A 1 91 ? -0.551 -8.917 -4.786 1.00 93.56 91 SER A CA 1
ATOM 731 C C . SER A 1 91 ? 0.191 -9.795 -5.787 1.00 93.56 91 SER A C 1
ATOM 733 O O . SER A 1 91 ? 0.149 -9.479 -6.966 1.00 93.56 91 SER A O 1
ATOM 735 N N . GLU A 1 92 ? 0.885 -10.838 -5.329 1.00 94.12 92 GLU A N 1
ATOM 736 C CA . GLU A 1 92 ? 1.641 -11.745 -6.203 1.00 94.12 92 GLU A CA 1
ATOM 737 C C . GLU A 1 92 ? 0.681 -12.578 -7.045 1.00 94.12 92 GLU A C 1
ATOM 739 O O . GLU A 1 92 ? 0.752 -12.534 -8.267 1.00 94.12 92 GLU A O 1
ATOM 744 N N . GLU A 1 93 ? -0.327 -13.165 -6.402 1.00 93.19 93 GLU A N 1
ATOM 745 C CA . GLU A 1 93 ? -1.413 -13.876 -7.078 1.00 93.19 93 GLU A CA 1
ATOM 746 C C . GLU A 1 93 ? -2.143 -12.989 -8.106 1.00 93.19 93 GLU A C 1
ATOM 748 O O . GLU A 1 93 ? -2.442 -13.416 -9.221 1.00 93.19 93 GLU A O 1
ATOM 753 N N . LEU A 1 94 ? -2.380 -11.713 -7.777 1.00 94.31 94 LEU A N 1
ATOM 754 C CA . LEU A 1 94 ? -2.948 -10.747 -8.722 1.00 94.31 94 LEU A CA 1
ATOM 755 C C . LEU A 1 94 ? -2.003 -10.414 -9.878 1.00 94.31 94 LEU A C 1
ATOM 757 O O . LEU A 1 94 ? -2.488 -10.142 -10.973 1.00 94.31 94 LEU A O 1
ATOM 761 N N . PHE A 1 95 ? -0.685 -10.392 -9.658 1.00 94.75 95 PHE A N 1
ATOM 762 C CA . PHE A 1 95 ? 0.272 -10.170 -10.742 1.00 94.75 95 PHE A CA 1
ATOM 763 C C . PHE A 1 95 ? 0.237 -11.319 -11.741 1.00 94.75 95 PHE A C 1
ATOM 765 O O . PHE A 1 95 ? 0.267 -11.043 -12.934 1.00 94.75 95 PHE A O 1
ATOM 772 N N . ASP A 1 96 ? 0.127 -12.556 -11.263 1.00 93.56 96 ASP A N 1
ATOM 773 C CA . ASP A 1 96 ? 0.086 -13.737 -12.125 1.00 93.56 96 ASP A CA 1
ATOM 774 C C . ASP A 1 96 ? -1.261 -13.839 -12.855 1.00 93.56 96 ASP A C 1
ATOM 776 O O . ASP A 1 96 ? -1.313 -14.042 -14.067 1.00 93.56 96 ASP A O 1
ATOM 780 N N . ARG A 1 97 ? -2.378 -13.608 -12.151 1.00 91.75 97 ARG A N 1
ATOM 781 C CA . ARG A 1 97 ? -3.731 -13.693 -12.730 1.00 91.75 97 ARG A CA 1
ATOM 782 C C . ARG A 1 97 ? -4.043 -12.579 -13.732 1.00 91.75 97 ARG A C 1
ATOM 784 O O . ARG A 1 97 ? -4.866 -12.768 -14.631 1.00 91.75 97 ARG A O 1
ATOM 791 N N . LEU A 1 98 ? -3.440 -11.404 -13.551 1.00 92.62 98 LEU A N 1
ATOM 792 C CA . LEU A 1 98 ? -3.670 -10.216 -14.381 1.00 92.62 98 LEU A CA 1
ATOM 793 C C . LEU A 1 98 ? -2.460 -9.855 -15.244 1.00 92.62 98 LEU A C 1
ATOM 795 O O . LEU A 1 98 ? -2.389 -8.720 -15.735 1.00 92.62 98 LEU A O 1
ATOM 799 N N . ASP A 1 99 ? -1.530 -10.791 -15.445 1.00 91.81 99 ASP A N 1
ATOM 800 C CA . ASP A 1 99 ? -0.371 -10.546 -16.293 1.00 91.81 99 ASP A CA 1
ATOM 801 C C . ASP A 1 99 ? -0.814 -10.135 -17.705 1.00 91.81 99 ASP A C 1
ATOM 803 O O . ASP A 1 99 ? -1.794 -10.638 -18.259 1.00 91.81 99 ASP A O 1
ATOM 807 N N . GLY A 1 100 ? -0.162 -9.108 -18.244 1.00 88.62 100 GLY A N 1
ATOM 808 C CA . GLY A 1 100 ? -0.547 -8.470 -19.507 1.00 88.62 100 GLY A CA 1
ATOM 809 C C . GLY A 1 100 ? -1.851 -7.648 -19.497 1.00 88.62 100 GLY A C 1
ATOM 810 O O . GLY A 1 100 ? -2.016 -6.808 -20.377 1.00 88.62 100 GLY A O 1
ATOM 811 N N . LYS A 1 101 ? -2.750 -7.810 -18.513 1.00 92.31 101 LYS A N 1
ATOM 812 C CA . LYS A 1 101 ? -4.013 -7.043 -18.418 1.00 92.31 101 LYS A CA 1
ATOM 813 C C . LYS A 1 101 ? -3.854 -5.749 -17.634 1.00 92.31 101 LYS A C 1
ATOM 815 O O . LYS A 1 101 ? -4.339 -4.707 -18.057 1.00 92.31 101 LYS A O 1
ATOM 820 N N . MET A 1 102 ? -3.162 -5.809 -16.498 1.00 93.31 102 MET A N 1
ATOM 821 C CA . MET A 1 102 ? -2.910 -4.644 -15.653 1.00 93.31 102 MET A CA 1
ATOM 822 C C . MET A 1 102 ? -1.454 -4.632 -15.186 1.00 93.31 102 MET A C 1
ATOM 824 O O . MET A 1 102 ? -0.929 -5.613 -14.670 1.00 93.31 102 MET A O 1
ATOM 828 N N . SER A 1 103 ? -0.782 -3.482 -15.304 1.00 93.62 103 SER A N 1
ATOM 829 C CA . SER A 1 103 ? 0.600 -3.365 -14.818 1.00 93.62 103 SER A CA 1
ATOM 830 C C . SER A 1 103 ? 0.701 -3.568 -13.296 1.00 93.62 103 SER A C 1
ATOM 832 O O . SER A 1 103 ? -0.124 -3.062 -12.527 1.00 93.62 103 SER A O 1
ATOM 834 N N . ARG A 1 104 ? 1.799 -4.185 -12.835 1.00 94.12 104 ARG A N 1
ATOM 835 C CA . ARG A 1 104 ? 2.090 -4.398 -11.400 1.00 94.12 104 ARG A CA 1
ATOM 836 C C . ARG A 1 104 ? 1.998 -3.116 -10.563 1.00 94.12 104 ARG A C 1
ATOM 838 O O . ARG A 1 104 ? 1.598 -3.152 -9.401 1.00 94.12 104 ARG A O 1
ATOM 845 N N . LEU A 1 105 ? 2.367 -1.967 -11.137 1.00 92.38 105 LEU A N 1
ATOM 846 C CA . LEU A 1 105 ? 2.276 -0.670 -10.462 1.00 92.38 105 LEU A CA 1
ATOM 847 C C . LEU A 1 105 ? 0.819 -0.239 -10.237 1.00 92.38 105 LEU A C 1
ATOM 849 O O . LEU A 1 105 ? 0.502 0.262 -9.159 1.00 92.38 105 LEU A O 1
ATOM 853 N N . ARG A 1 106 ? -0.063 -0.433 -11.225 1.00 93.94 106 ARG A N 1
ATOM 854 C CA . ARG A 1 106 ? -1.498 -0.126 -11.098 1.00 93.94 106 ARG A CA 1
ATOM 855 C C . ARG A 1 106 ? -2.155 -1.030 -10.055 1.00 93.94 106 ARG A C 1
ATOM 857 O O . ARG A 1 106 ? -2.790 -0.503 -9.149 1.00 93.94 106 ARG A O 1
ATOM 864 N N . ILE A 1 107 ? -1.851 -2.332 -10.065 1.00 95.31 107 ILE A N 1
ATOM 865 C CA . ILE A 1 107 ? -2.331 -3.291 -9.049 1.00 95.31 107 ILE A CA 1
ATOM 866 C C . ILE A 1 107 ? -1.925 -2.843 -7.637 1.00 95.31 107 ILE A C 1
ATOM 868 O O . ILE A 1 107 ? -2.762 -2.738 -6.742 1.00 95.31 107 ILE A O 1
ATOM 872 N N . ARG A 1 108 ? -0.648 -2.492 -7.419 1.00 94.62 108 ARG A N 1
ATOM 873 C CA . ARG A 1 108 ? -0.183 -1.999 -6.106 1.00 94.62 108 ARG A CA 1
ATOM 874 C C . ARG A 1 108 ? -0.902 -0.720 -5.671 1.00 94.62 108 ARG A C 1
ATOM 876 O O . ARG A 1 108 ? -1.199 -0.566 -4.488 1.00 94.62 108 ARG A O 1
ATOM 883 N N . ASN A 1 109 ? -1.177 0.196 -6.598 1.00 94.69 109 ASN A N 1
ATOM 884 C CA . ASN A 1 109 ? -1.906 1.429 -6.297 1.00 94.69 109 ASN A CA 1
ATOM 885 C C . ASN A 1 109 ? -3.383 1.171 -5.972 1.00 94.69 109 ASN A C 1
ATOM 887 O O . ASN A 1 109 ? -3.883 1.757 -5.013 1.00 94.69 109 ASN A O 1
ATOM 891 N N . ALA A 1 110 ? -4.039 0.271 -6.706 1.00 95.19 110 ALA A N 1
ATOM 892 C CA . ALA A 1 110 ? -5.408 -0.167 -6.447 1.00 95.19 110 ALA A CA 1
ATOM 893 C C . ALA A 1 110 ? -5.537 -0.801 -5.055 1.00 95.19 110 ALA A C 1
ATOM 895 O O . ALA A 1 110 ? -6.348 -0.363 -4.241 1.00 95.19 110 ALA A O 1
ATOM 896 N N . LEU A 1 111 ? -4.662 -1.760 -4.727 1.00 95.50 111 LEU A N 1
ATOM 897 C CA . LEU A 1 111 ? -4.621 -2.389 -3.403 1.00 95.50 111 LEU A CA 1
ATOM 898 C C . LEU A 1 111 ? -4.319 -1.375 -2.299 1.00 95.50 111 LEU A C 1
ATOM 900 O O . LEU A 1 111 ? -4.933 -1.406 -1.237 1.00 95.50 111 LEU A O 1
ATOM 904 N N . SER A 1 112 ? -3.390 -0.447 -2.545 1.00 93.75 112 SER A N 1
ATOM 905 C CA . SER A 1 112 ? -3.089 0.627 -1.598 1.00 93.75 112 SER A CA 1
ATOM 906 C C . SER A 1 112 ? -4.315 1.500 -1.334 1.00 93.75 112 SER A C 1
ATOM 908 O O . SER A 1 112 ? -4.532 1.893 -0.191 1.00 93.75 112 SER A O 1
ATOM 910 N N . TRP A 1 113 ? -5.116 1.796 -2.355 1.00 94.56 113 TRP A N 1
ATOM 911 C CA . TRP A 1 113 ? -6.352 2.554 -2.207 1.00 94.56 113 TRP A CA 1
ATOM 912 C C . TRP A 1 113 ? -7.408 1.775 -1.419 1.00 94.56 113 TRP A C 1
ATOM 914 O O . TRP A 1 113 ? -7.910 2.265 -0.408 1.00 94.56 113 TRP A O 1
ATOM 924 N N . PHE A 1 114 ? -7.672 0.535 -1.833 1.00 95.38 114 PHE A N 1
ATOM 925 C CA . PHE A 1 114 ? -8.660 -0.353 -1.228 1.00 95.38 114 PHE A CA 1
ATOM 926 C C . PHE A 1 114 ? -8.371 -0.628 0.254 1.00 95.38 114 PHE A C 1
ATOM 928 O O . PHE A 1 114 ? -9.207 -0.361 1.116 1.00 95.38 114 PHE A O 1
ATOM 935 N N . CYS A 1 115 ? -7.151 -1.068 0.573 1.00 94.25 115 CYS A N 1
ATOM 936 C CA . CYS A 1 115 ? -6.765 -1.457 1.930 1.00 94.25 115 CYS A CA 1
ATOM 937 C C . CYS A 1 115 ? -6.643 -0.275 2.907 1.0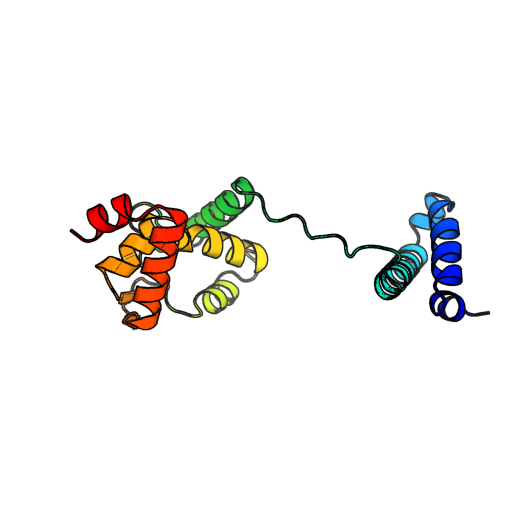0 94.25 115 CYS A C 1
ATOM 939 O O . CYS A 1 115 ? -6.575 -0.488 4.115 1.00 94.25 115 CYS A O 1
ATOM 941 N N . ASN A 1 116 ? -6.575 0.965 2.408 1.00 92.88 1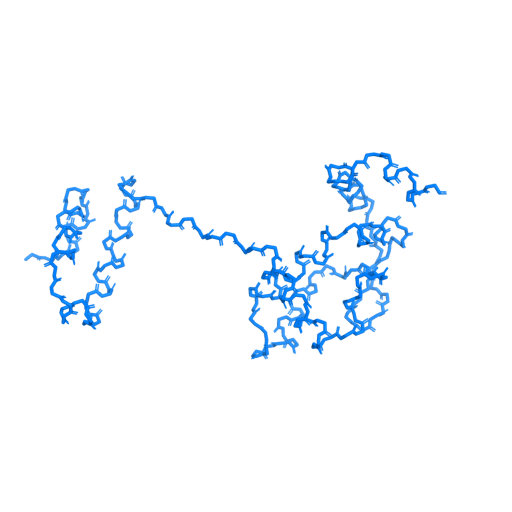16 ASN A N 1
ATOM 942 C CA . ASN A 1 116 ? -6.553 2.165 3.249 1.00 92.88 116 ASN A CA 1
ATOM 943 C C . ASN A 1 116 ? -7.923 2.845 3.372 1.00 92.88 116 ASN A C 1
ATOM 945 O O . ASN A 1 116 ? -8.023 3.898 4.006 1.00 92.88 116 ASN A O 1
ATOM 949 N N . ASN A 1 117 ? -8.979 2.260 2.803 1.00 93.62 117 ASN A N 1
ATOM 950 C CA . ASN A 1 117 ? -10.333 2.752 3.002 1.00 93.62 117 ASN A CA 1
ATOM 951 C C . ASN A 1 117 ? -10.812 2.446 4.433 1.00 93.62 117 ASN A C 1
ATOM 953 O O . ASN A 1 117 ? -10.499 1.405 5.013 1.00 93.62 117 ASN A O 1
ATOM 957 N N . LYS A 1 118 ? -11.603 3.361 4.996 1.00 94.06 118 LYS A N 1
ATOM 958 C CA . LYS A 1 118 ? -12.269 3.226 6.292 1.00 94.06 118 LYS A CA 1
ATOM 959 C C . LYS A 1 118 ? -13.007 1.893 6.429 1.00 94.06 118 LYS A C 1
ATOM 961 O O . LYS A 1 118 ? -12.822 1.223 7.440 1.00 94.06 118 LYS A O 1
ATOM 966 N N . GLU A 1 119 ? -13.805 1.512 5.434 1.00 94.44 119 GLU A N 1
ATOM 967 C CA . GLU A 1 119 ? -14.618 0.290 5.505 1.00 94.44 119 GLU A CA 1
ATOM 968 C C . GLU A 1 119 ? -13.747 -0.973 5.561 1.00 94.44 119 GLU A C 1
ATOM 970 O O . GLU A 1 119 ? -14.054 -1.912 6.290 1.00 94.44 119 GLU A O 1
ATOM 975 N N . TYR A 1 120 ? -12.582 -0.964 4.906 1.00 95.62 120 TYR A N 1
ATOM 976 C CA . TYR A 1 120 ? -11.647 -2.089 4.944 1.00 95.62 120 TYR A CA 1
ATOM 977 C C . TYR A 1 120 ? -11.059 -2.306 6.346 1.00 95.62 120 TYR A C 1
ATOM 979 O O . TYR A 1 120 ? -10.990 -3.431 6.840 1.00 95.62 120 TYR A O 1
ATOM 987 N N . TYR A 1 121 ? -10.685 -1.224 7.034 1.00 95.19 121 TYR A N 1
ATOM 988 C CA . TYR A 1 121 ? -10.261 -1.314 8.432 1.00 95.19 121 TYR A CA 1
ATOM 989 C C . TYR A 1 121 ? -11.391 -1.798 9.350 1.00 95.19 121 TYR A C 1
ATOM 991 O O . TYR A 1 121 ? -11.131 -2.561 10.278 1.00 95.19 121 TYR A O 1
ATOM 999 N N . ILE A 1 122 ? -12.635 -1.373 9.100 1.00 94.44 122 ILE A N 1
ATOM 1000 C CA . ILE A 1 122 ? -13.804 -1.847 9.854 1.00 94.44 122 ILE A CA 1
ATOM 1001 C C . ILE A 1 122 ? -13.955 -3.362 9.689 1.00 94.44 122 ILE A C 1
ATOM 1003 O O . ILE A 1 122 ? -14.111 -4.066 10.686 1.00 94.44 122 ILE A O 1
ATOM 1007 N N . ALA A 1 123 ? -13.835 -3.863 8.460 1.00 94.62 123 ALA A N 1
ATOM 1008 C CA . ALA A 1 123 ? -13.907 -5.288 8.172 1.00 94.62 123 ALA A CA 1
ATOM 1009 C C . ALA A 1 123 ? -12.805 -6.087 8.883 1.00 94.62 123 ALA A C 1
ATOM 1011 O O . ALA A 1 123 ? -13.097 -7.107 9.502 1.00 94.62 123 ALA A O 1
ATOM 1012 N N . ILE A 1 124 ? -11.560 -5.589 8.890 1.00 94.88 124 ILE A N 1
ATOM 1013 C CA . ILE A 1 124 ? -10.456 -6.207 9.646 1.00 94.88 124 ILE A CA 1
ATOM 1014 C C . ILE A 1 124 ? -10.804 -6.332 11.133 1.00 94.88 124 ILE A C 1
ATOM 1016 O O . ILE A 1 124 ? -10.608 -7.391 11.725 1.00 94.88 124 ILE A O 1
ATOM 1020 N N . LEU A 1 125 ? -11.300 -5.251 11.737 1.00 93.25 125 LEU A N 1
ATOM 1021 C CA . LEU A 1 125 ? -11.542 -5.183 13.178 1.00 93.25 125 LEU A CA 1
ATOM 1022 C C . LEU A 1 125 ? -12.745 -6.030 13.621 1.00 93.25 125 LEU A C 1
ATOM 1024 O O . LEU A 1 125 ? -12.750 -6.515 14.752 1.00 93.25 125 LEU A O 1
ATOM 1028 N N . LYS A 1 126 ? -13.747 -6.201 12.748 1.00 92.44 126 LYS A N 1
ATOM 1029 C CA . LYS A 1 126 ? -14.964 -6.973 13.036 1.00 92.44 126 LYS A CA 1
ATOM 1030 C C . LYS A 1 126 ? -14.820 -8.457 12.724 1.00 92.44 126 LYS A C 1
ATOM 1032 O O . LYS A 1 126 ? -15.113 -9.278 13.584 1.00 92.44 126 LYS A O 1
ATOM 1037 N N . ASP A 1 127 ? -14.386 -8.787 11.511 1.00 91.06 127 ASP A N 1
ATOM 1038 C CA . ASP A 1 127 ? -14.372 -10.168 11.023 1.00 91.06 127 ASP A CA 1
ATOM 1039 C C . ASP A 1 127 ? -13.179 -10.947 11.586 1.00 91.06 127 ASP A C 1
ATOM 1041 O O . ASP A 1 127 ? -13.284 -12.125 11.908 1.00 91.06 127 ASP A O 1
ATOM 1045 N N . LYS A 1 128 ? -12.029 -10.273 11.758 1.00 92.88 128 LYS A N 1
ATOM 1046 C CA . LYS A 1 128 ? -10.763 -10.871 12.225 1.00 92.88 128 LYS A CA 1
ATOM 1047 C C . LYS A 1 128 ? -10.289 -12.065 11.381 1.00 92.88 128 LYS A C 1
ATOM 1049 O O . LYS A 1 128 ? -9.387 -12.783 11.800 1.00 92.88 128 LYS A O 1
ATOM 1054 N N . LYS A 1 129 ? -10.832 -12.237 10.176 1.00 95.50 129 LYS A N 1
ATOM 1055 C CA . LYS A 1 129 ? -10.496 -13.287 9.209 1.00 95.50 129 LYS A CA 1
ATOM 1056 C C . LYS A 1 129 ? -9.997 -12.682 7.908 1.00 95.50 129 LYS A C 1
ATOM 1058 O O . LYS A 1 129 ? -10.371 -11.568 7.542 1.00 95.50 129 LYS A O 1
ATOM 1063 N N . ARG A 1 130 ? -9.146 -13.423 7.206 1.00 94.69 130 ARG A N 1
ATOM 1064 C CA . ARG A 1 130 ? -8.661 -13.119 5.860 1.00 94.69 130 ARG A CA 1
ATOM 1065 C C . ARG A 1 130 ? -9.234 -14.108 4.872 1.00 94.69 130 ARG A C 1
ATOM 1067 O O . ARG A 1 130 ? -9.428 -15.280 5.189 1.00 94.69 130 ARG A O 1
ATOM 1074 N N . TYR A 1 131 ? -9.414 -13.618 3.658 1.00 94.38 131 TYR A N 1
ATOM 1075 C CA . TYR A 1 131 ? -9.964 -14.386 2.564 1.00 94.38 131 TYR A CA 1
ATOM 1076 C C . TYR A 1 131 ? -9.081 -14.267 1.326 1.00 94.38 131 TYR A C 1
ATOM 1078 O O . TYR A 1 131 ? -8.443 -13.230 1.105 1.00 94.38 131 TYR A O 1
ATOM 1086 N N . ASP A 1 132 ? -9.080 -15.325 0.527 1.00 93.38 132 ASP A N 1
ATOM 1087 C CA . ASP A 1 132 ? -8.424 -15.380 -0.778 1.00 93.38 132 ASP A CA 1
ATOM 1088 C C . ASP A 1 132 ? -9.195 -14.573 -1.847 1.00 93.38 132 ASP A C 1
ATOM 1090 O O . ASP A 1 132 ? -10.191 -13.896 -1.553 1.00 93.38 132 ASP A O 1
ATOM 1094 N N . LEU A 1 133 ? -8.724 -14.617 -3.098 1.00 90.38 133 LEU A N 1
ATOM 1095 C CA . LEU A 1 133 ? -9.381 -13.942 -4.221 1.00 90.38 133 LEU A CA 1
ATOM 1096 C C . LEU A 1 133 ? -10.747 -14.538 -4.588 1.00 90.38 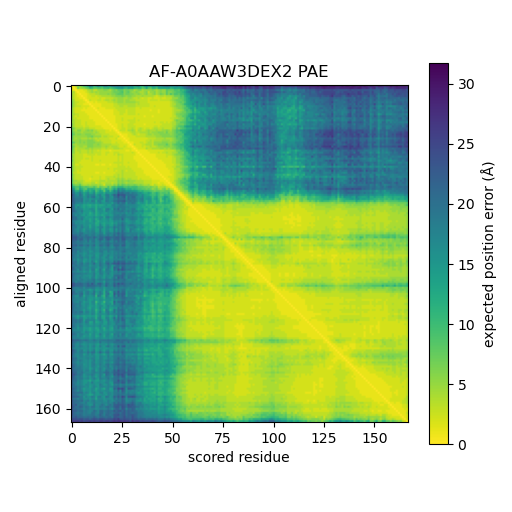133 LEU A C 1
ATOM 1098 O O . LEU A 1 133 ? -11.601 -13.804 -5.085 1.00 90.38 133 LEU A O 1
ATOM 1102 N N . GLU A 1 134 ? -10.972 -15.815 -4.290 1.00 88.94 134 GLU A N 1
ATOM 1103 C CA . GLU A 1 134 ? -12.219 -16.534 -4.574 1.00 88.94 134 GLU A CA 1
ATOM 1104 C C . GLU A 1 134 ? -13.289 -16.319 -3.490 1.00 88.94 134 GLU A C 1
ATOM 1106 O O . GLU A 1 134 ? -14.473 -16.565 -3.708 1.00 88.94 134 GLU A O 1
ATOM 1111 N N . GLY A 1 135 ? -12.909 -15.780 -2.329 1.00 87.50 135 GLY A N 1
ATOM 1112 C CA . GLY A 1 135 ? -13.830 -15.534 -1.222 1.00 87.50 135 GLY A CA 1
ATOM 1113 C C . GLY A 1 135 ? -13.787 -16.575 -0.112 1.00 87.50 135 GLY A C 1
ATOM 1114 O O . GLY A 1 135 ? -14.548 -16.428 0.848 1.00 87.50 135 GLY A O 1
ATOM 1115 N N . ASN A 1 136 ? -12.902 -17.564 -0.196 1.00 91.44 136 ASN A N 1
ATOM 1116 C CA . ASN A 1 136 ? -12.745 -18.589 0.821 1.00 91.44 136 ASN A CA 1
ATOM 1117 C C . ASN A 1 136 ? -11.939 -18.057 1.998 1.00 91.44 136 ASN A C 1
ATOM 1119 O O . ASN A 1 136 ? -11.061 -17.202 1.856 1.00 91.44 136 ASN A O 1
ATOM 1123 N N . TYR A 1 137 ? -12.252 -18.577 3.180 1.00 93.88 137 TYR A N 1
ATOM 1124 C CA . TYR A 1 137 ? -11.444 -18.347 4.366 1.00 93.88 137 TYR A CA 1
ATOM 1125 C C . TYR A 1 137 ? -10.023 -18.866 4.136 1.00 93.88 137 TYR A C 1
ATOM 1127 O O . TYR A 1 137 ? -9.839 -19.994 3.688 1.00 93.88 137 TYR A O 1
ATOM 1135 N N . HIS A 1 138 ? -9.034 -18.048 4.483 1.00 94.38 138 HIS A N 1
ATOM 1136 C CA . HIS A 1 138 ? -7.629 -18.424 4.394 1.00 94.38 138 HIS A CA 1
ATOM 1137 C C . HIS A 1 138 ? -6.988 -18.530 5.779 1.00 94.38 138 HIS A C 1
ATOM 1139 O O . HIS A 1 138 ? -6.357 -19.531 6.104 1.00 94.38 138 HIS A O 1
ATOM 1145 N N . SER A 1 139 ? -7.103 -17.481 6.597 1.00 93.75 139 SER A N 1
ATOM 1146 C CA . SER A 1 139 ? -6.486 -17.459 7.925 1.00 93.75 139 SER A CA 1
ATOM 1147 C C . SER A 1 139 ? -7.045 -16.360 8.819 1.00 93.75 139 SER A C 1
ATOM 1149 O O . SER A 1 139 ? -7.568 -15.353 8.339 1.00 93.75 139 SER A O 1
ATOM 1151 N N . ASP A 1 140 ? -6.865 -16.506 10.128 1.00 95.50 140 ASP A N 1
ATOM 1152 C CA . ASP A 1 140 ? -7.201 -15.457 11.087 1.00 95.50 140 ASP A CA 1
ATOM 1153 C C . ASP A 1 140 ? -6.182 -14.308 11.058 1.00 95.50 140 ASP A C 1
ATOM 1155 O O . ASP A 1 140 ? -5.003 -14.454 10.709 1.00 95.50 140 ASP A O 1
ATOM 1159 N N . ILE A 1 141 ? -6.646 -13.112 11.412 1.00 94.88 141 ILE A N 1
ATOM 1160 C CA . ILE A 1 141 ? -5.809 -11.927 11.558 1.00 94.88 141 ILE A CA 1
ATOM 1161 C C . ILE A 1 141 ? -5.185 -11.963 12.950 1.00 94.88 141 ILE A C 1
ATOM 1163 O O . ILE A 1 141 ? -5.884 -11.878 13.955 1.00 94.88 141 ILE A O 1
ATOM 1167 N N . SER A 1 142 ? -3.855 -12.031 13.000 1.00 94.94 142 SER A N 1
ATOM 1168 C CA . SER A 1 142 ? -3.120 -11.989 14.265 1.00 94.94 142 SER A CA 1
ATOM 1169 C C . SER A 1 142 ? -3.416 -10.726 15.080 1.00 94.94 142 SER A C 1
ATOM 1171 O O . SER A 1 142 ? -3.639 -9.645 14.528 1.00 94.94 142 SER A O 1
ATOM 1173 N N . GLU A 1 143 ? -3.328 -10.839 16.404 1.00 94.75 143 GLU A N 1
ATOM 1174 C CA . GLU A 1 143 ? -3.584 -9.733 17.336 1.00 94.75 143 GLU A CA 1
ATOM 1175 C C . GLU A 1 143 ? -2.718 -8.506 17.038 1.00 94.75 143 GLU A C 1
ATOM 1177 O O . GLU A 1 143 ? -3.225 -7.389 16.960 1.00 94.75 143 GLU A O 1
ATOM 1182 N N . LYS A 1 144 ? -1.434 -8.723 16.727 1.00 95.19 144 LYS A N 1
ATOM 1183 C CA . LYS A 1 144 ? -0.512 -7.660 16.303 1.00 95.19 144 LYS A CA 1
ATOM 1184 C C . LYS A 1 144 ? -1.018 -6.902 15.073 1.00 95.19 144 LYS A C 1
ATOM 1186 O O . LYS A 1 144 ? -0.895 -5.683 14.995 1.00 95.19 144 LYS A O 1
ATOM 1191 N N . ASN A 1 145 ? -1.590 -7.605 14.096 1.00 93.69 145 ASN A N 1
ATOM 1192 C CA . ASN A 1 145 ? -2.147 -6.969 12.903 1.00 93.69 145 ASN A CA 1
ATOM 1193 C C . ASN A 1 145 ? -3.444 -6.208 13.218 1.00 93.69 145 ASN A C 1
ATOM 1195 O O . ASN A 1 145 ? -3.671 -5.143 12.642 1.00 93.69 145 ASN A O 1
ATOM 1199 N N . LEU A 1 146 ? -4.274 -6.721 14.132 1.00 95.25 146 LEU A N 1
ATOM 1200 C CA . LEU A 1 146 ? -5.475 -6.026 14.609 1.00 95.25 146 LEU A CA 1
ATOM 1201 C C . LEU A 1 146 ? -5.116 -4.734 15.352 1.00 95.25 146 LEU A C 1
ATOM 1203 O O . LEU A 1 146 ? -5.729 -3.695 15.106 1.00 95.25 146 LEU A O 1
ATOM 1207 N N . GLU A 1 147 ? -4.096 -4.771 16.208 1.00 96.12 147 GLU A N 1
ATOM 1208 C CA . GLU A 1 147 ? -3.607 -3.598 16.932 1.00 96.12 147 GLU A CA 1
ATOM 1209 C C . GLU A 1 147 ? -3.062 -2.535 15.973 1.00 96.12 147 GLU A C 1
ATOM 1211 O O . GLU A 1 147 ? -3.497 -1.383 16.009 1.00 96.12 147 GLU A O 1
ATOM 1216 N N . GLN A 1 148 ? -2.222 -2.930 15.013 1.00 95.00 148 GLN A N 1
ATOM 1217 C CA . GLN A 1 148 ? -1.739 -2.018 13.974 1.00 95.00 148 GLN A CA 1
ATOM 1218 C C . GLN A 1 148 ? -2.877 -1.421 13.132 1.00 95.00 148 GLN A C 1
ATOM 1220 O O . GLN A 1 148 ? -2.826 -0.248 12.751 1.00 95.00 148 GLN A O 1
ATOM 1225 N N . ALA A 1 149 ? -3.910 -2.209 12.817 1.00 94.75 149 ALA A N 1
ATOM 1226 C CA . ALA A 1 149 ? -5.083 -1.726 12.095 1.00 94.75 149 ALA A CA 1
ATOM 1227 C C . ALA A 1 149 ? -5.871 -0.703 12.927 1.00 94.75 149 ALA A C 1
ATOM 1229 O O . ALA A 1 149 ? -6.248 0.348 12.406 1.00 94.75 149 ALA A O 1
ATOM 1230 N N . LYS A 1 150 ? -6.057 -0.967 14.226 1.00 95.56 150 LYS A N 1
ATOM 1231 C CA . LYS A 1 150 ? -6.675 -0.045 15.187 1.00 95.56 150 LYS A CA 1
ATOM 1232 C C . LYS A 1 150 ? -5.907 1.272 15.275 1.00 95.56 150 LYS A C 1
ATOM 1234 O O . LYS A 1 150 ? -6.515 2.334 15.141 1.00 95.56 150 LYS A O 1
ATOM 1239 N N . GLU A 1 151 ? -4.593 1.227 15.471 1.00 96.56 151 GLU A N 1
ATOM 1240 C CA . GLU A 1 151 ? -3.751 2.425 15.570 1.00 96.56 151 GLU A CA 1
ATOM 1241 C C . GLU A 1 151 ? -3.833 3.278 14.304 1.00 96.56 151 GLU A C 1
ATOM 1243 O O . GLU A 1 151 ? -4.074 4.487 14.373 1.00 96.56 151 GLU A O 1
ATOM 1248 N N . LYS A 1 152 ? -3.706 2.647 13.129 1.00 95.75 152 LYS A N 1
ATOM 1249 C CA . LYS A 1 152 ? -3.840 3.336 11.839 1.00 95.75 152 LYS A CA 1
ATOM 1250 C C . LYS A 1 152 ? -5.229 3.930 11.658 1.00 95.75 152 LYS A C 1
ATOM 1252 O O . LYS A 1 152 ? -5.340 5.083 11.245 1.00 95.75 152 LYS A O 1
ATOM 1257 N N . PHE A 1 153 ? -6.279 3.190 12.003 1.00 96.31 153 PHE A N 1
ATOM 1258 C CA . PHE A 1 153 ? -7.644 3.692 11.916 1.00 96.31 153 PHE A CA 1
ATOM 1259 C C . PHE A 1 153 ? -7.842 4.930 12.794 1.00 96.31 153 PHE A C 1
ATOM 1261 O O . PHE A 1 153 ? -8.375 5.936 12.330 1.00 96.31 153 PHE A O 1
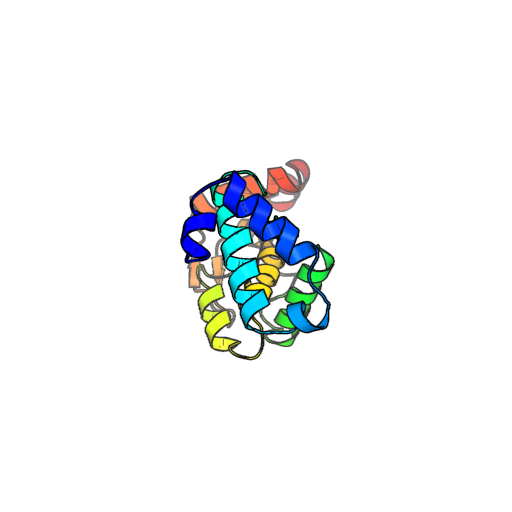ATOM 1268 N N . ILE A 1 154 ? -7.389 4.888 14.050 1.00 96.25 154 ILE A N 1
ATOM 1269 C CA . ILE A 1 154 ? -7.496 6.021 14.977 1.00 96.25 154 ILE A CA 1
ATOM 1270 C C . ILE A 1 154 ? -6.691 7.215 14.457 1.00 96.25 154 ILE A C 1
ATOM 1272 O O . ILE A 1 154 ? -7.198 8.335 14.483 1.00 96.25 154 ILE A O 1
ATOM 1276 N N . LYS A 1 155 ? -5.483 6.985 13.935 1.00 96.69 155 LYS A N 1
ATOM 1277 C CA . LYS A 1 155 ? -4.628 8.035 13.369 1.00 96.69 155 LYS A CA 1
ATOM 1278 C C . LYS A 1 155 ? -5.260 8.726 12.158 1.00 96.69 155 LYS A C 1
ATOM 1280 O O . LYS A 1 155 ? -5.133 9.937 12.025 1.00 96.69 155 LYS A O 1
ATOM 1285 N N . ILE A 1 156 ? -5.917 7.972 11.275 1.00 94.12 156 ILE A N 1
ATOM 1286 C CA . ILE A 1 156 ? -6.469 8.497 10.016 1.00 94.12 156 ILE A CA 1
ATOM 1287 C C . ILE A 1 156 ? -7.888 9.055 10.207 1.00 94.12 156 ILE A C 1
ATOM 1289 O O . ILE A 1 156 ? -8.219 10.107 9.666 1.00 94.12 156 ILE A O 1
ATOM 1293 N N . PHE A 1 157 ? -8.743 8.363 10.964 1.00 94.69 157 PHE A N 1
ATOM 1294 C CA . PHE A 1 157 ? -10.182 8.652 11.049 1.00 94.69 157 PHE A CA 1
ATOM 1295 C C . PHE A 1 157 ? -10.642 9.160 12.422 1.00 94.69 157 PHE A C 1
ATOM 1297 O O . PHE A 1 157 ? -11.757 9.677 12.538 1.00 94.69 157 PHE A O 1
ATOM 1304 N N . GLY A 1 158 ? -9.808 9.029 13.453 1.00 95.38 158 GLY A N 1
ATOM 1305 C CA . GLY A 1 158 ? -10.073 9.510 14.805 1.00 95.38 158 GLY A CA 1
ATOM 1306 C C . GLY A 1 158 ? -10.723 8.484 15.741 1.00 95.38 158 GLY A C 1
ATOM 1307 O O . GLY A 1 158 ? -11.485 7.598 15.346 1.00 95.38 158 GLY A O 1
ATOM 1308 N N . ILE A 1 159 ? -10.468 8.659 17.041 1.00 94.25 159 ILE A N 1
ATOM 1309 C CA . ILE A 1 159 ? -10.903 7.732 18.098 1.00 94.25 159 ILE A CA 1
ATOM 1310 C C . ILE A 1 159 ? -12.428 7.668 18.280 1.00 94.25 159 ILE A C 1
ATOM 1312 O O . ILE A 1 159 ? -12.969 6.608 18.588 1.00 94.25 159 ILE A O 1
ATOM 1316 N N . LYS A 1 160 ? -13.149 8.777 18.052 1.00 93.62 160 LYS A N 1
ATOM 1317 C CA . LYS A 1 160 ? -14.621 8.816 18.156 1.00 93.62 160 LYS A CA 1
ATOM 1318 C C . LYS A 1 160 ? -15.274 7.856 17.157 1.00 93.62 160 LYS A C 1
ATOM 1320 O O . LYS A 1 160 ? -16.181 7.113 17.522 1.00 93.62 160 LYS A O 1
ATOM 1325 N N . LYS A 1 161 ? -14.779 7.837 15.911 1.00 92.69 161 LYS A N 1
ATOM 1326 C CA . LYS A 1 161 ? -15.269 6.923 14.870 1.00 92.69 161 LYS A CA 1
ATOM 1327 C C . LYS A 1 161 ? -14.946 5.473 15.213 1.00 92.69 161 LYS A C 1
ATOM 1329 O O . LYS A 1 161 ? -15.815 4.626 15.063 1.00 92.69 161 LYS A O 1
ATOM 1334 N N . TYR A 1 162 ? -13.747 5.204 15.729 1.00 93.12 162 TYR A N 1
ATOM 1335 C CA . TYR A 1 162 ? -13.349 3.858 16.149 1.00 93.12 162 TYR A CA 1
ATOM 1336 C C . TYR A 1 162 ? -14.291 3.294 17.219 1.00 93.12 162 TYR A C 1
ATOM 1338 O O . TYR A 1 162 ? -14.824 2.200 17.063 1.00 93.12 162 TYR A O 1
ATOM 1346 N N . LYS A 1 163 ? -14.570 4.080 18.269 1.00 91.62 163 LYS A N 1
ATOM 1347 C CA . LYS A 1 163 ? -15.495 3.675 19.337 1.00 91.62 163 LYS A CA 1
ATOM 1348 C C . LYS A 1 163 ? -16.897 3.367 18.805 1.00 91.62 163 LYS A C 1
ATOM 1350 O O . LYS A 1 163 ? -17.515 2.427 19.277 1.00 91.62 163 LYS A O 1
ATOM 1355 N N . LYS A 1 164 ? -17.382 4.116 17.806 1.00 91.56 164 LYS A N 1
ATOM 1356 C CA . LYS A 1 164 ? -18.682 3.855 17.160 1.00 91.56 164 LYS A CA 1
ATOM 1357 C C . LYS A 1 164 ? -18.699 2.556 16.345 1.00 91.56 164 LYS A C 1
ATOM 1359 O O . LYS A 1 164 ? -19.753 1.962 16.196 1.00 91.56 164 LYS A O 1
ATOM 1364 N N . VAL A 1 165 ? -17.562 2.157 15.780 1.00 87.50 165 VAL A N 1
ATOM 1365 C CA . VAL A 1 165 ? -17.447 0.961 14.931 1.00 87.50 165 VAL A CA 1
ATOM 1366 C C . VAL A 1 165 ? -17.409 -0.330 15.748 1.00 87.50 165 VAL A C 1
ATOM 1368 O O . VAL A 1 165 ? -17.930 -1.341 15.282 1.00 87.50 165 VAL A O 1
ATOM 1371 N N . ILE A 1 166 ? -16.732 -0.300 16.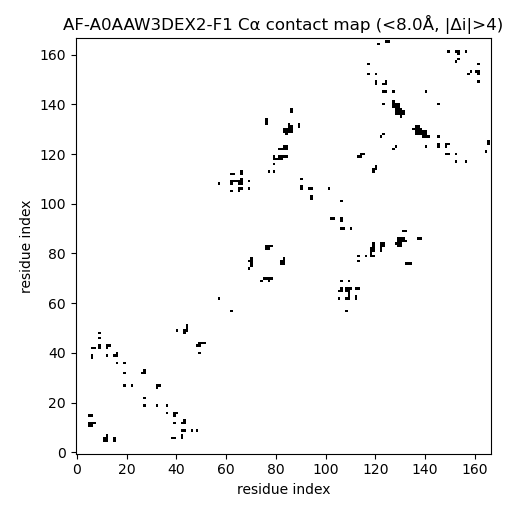900 1.00 84.31 166 ILE A N 1
ATOM 1372 C CA . ILE A 1 166 ? -16.493 -1.485 17.742 1.00 84.31 166 ILE A CA 1
ATOM 1373 C C . ILE A 1 166 ? -17.568 -1.681 18.815 1.00 84.31 166 ILE A C 1
ATOM 1375 O O . ILE A 1 166 ? -17.710 -2.790 19.320 1.00 84.31 166 ILE A O 1
ATOM 1379 N N . LYS A 1 167 ? -18.303 -0.622 19.165 1.00 72.62 167 LYS A N 1
ATOM 1380 C CA . LYS A 1 167 ? -19.496 -0.731 20.007 1.00 72.62 167 LYS A CA 1
ATOM 1381 C C . LYS A 1 167 ? -20.568 -1.561 19.306 1.00 72.62 167 LYS A C 1
ATOM 1383 O O . LYS A 1 167 ? -21.228 -2.329 20.031 1.00 72.62 167 LYS A O 1
#

Sequence (167 aa):
MSIEKFLKTPEGALKVREKLDNMSAEDKAKPSYEKLSTMTNKALIDFGLRSKRKRKPFSKEKKQECLEELQQLIPNRFNLDNPKPLVIGVSEELFDRLDGKMSRLRIRNALSWFCNNKEYYIAILKDKKRYDLEGNYHSDISEKNLEQAKEKFIKIFGIKKYKKVIK

InterPro domains:
  IPR016103 ProQ/FinO domain [PF04352] (62-155)
  IPR016103 ProQ/FinO domain [SM00945] (59-166)
  IPR036442 ProQ/FinO domain superfamily [G3DSA:1.10.1710.10] (13-165)
  IPR036442 ProQ/FinO domain superfamily [SSF48657] (56-156)

Solvent-accessible surface area (backbone atoms only — not comparable to full-atom values): 9581 Å² total; per-residue (Å²): 133,65,70,72,66,35,46,73,37,70,68,37,21,50,54,52,47,55,53,62,68,73,48,54,74,73,58,59,70,36,72,69,36,55,56,51,51,51,54,36,54,49,36,27,36,76,65,66,77,35,79,76,81,74,76,77,75,82,50,72,65,60,26,48,53,29,33,53,54,48,25,73,76,42,56,93,52,60,38,77,91,71,29,65,35,64,40,87,68,52,67,58,59,48,44,68,77,30,57,94,76,55,57,68,67,44,53,53,38,14,50,55,48,53,67,68,34,72,49,30,48,50,29,40,71,69,68,38,44,17,18,48,84,88,67,48,84,71,47,71,56,51,68,72,56,48,50,53,45,50,54,50,44,34,74,76,68,32,60,72,56,50,55,67,73,74,105

Nearest PDB structures (foldseek):
  3mw6-assembly1_A  TM=7.828E-01  e=1.164E-03  Neisseria meningitidis MC58
  1dvo-assembly1_A  TM=6.226E-01  e=3.294E-04  Escherichia coli
  3mw6-assembly1_B  TM=8.092E-01  e=3.193E-03  Neisseria meningitidis MC58
  3mw6-assembly2_C  TM=7.761E-01  e=2.243E-03  Neisseria meningitidis MC58
  3mw6-assembly3_E-2  TM=6.671E-01  e=9.508E-04  Neisseria meningitidis MC58

Secondary structure (DSSP, 8-state):
--HHHHTTSHHHHHHHHHHHHTS-HHHHTSHHHHHHHHHHHHHHHHTTSS---PPPPPPHHHHHHHHHHHHHHSTTT--SSSPPPBPTTHHHHHHHHTTTTS-HHHHHHHHHHHHTSHHHHHHHHHH-EEE-TTS-EEEEPPHHHHHHHHHHHHHHH-HHHHHHHH-

Foldseek 3Di:
DDLVVLLVDLVSLVVLVVVLVPDDPVVCPDPVSVVSVVSSQVSCCVVVVDPDPDDDPDDPVLLVVLQVLVCVVQVVAQDQVAHAAADPPLLVVCCVSCPVNDDSVSSVSNCVNRCLRLNNLLNCLPVQFHAYSVGDTDGGNDPVNNVVSLVSNCVPPNPVVVVVSND

pLDDT: mean 90.49, std 6.38, range [56.41, 96.69]